Protein AF-A0A8C1GE97-F1 (afdb_monomer_lite)

Radius of gyration: 27.48 Å; chains: 1; bounding box: 82×30×68 Å

Organism: Cyprinus carpio (NCBI:txid7962)

InterPro domains:
  IPR009072 Histone-fold [G3DSA:1.10.20.10] (9-88)
  IPR029003 CENP-S/Mhf1 [PF15630] (16-63)

Foldseek 3Di:
DDDDDDDPDDDDCPPDPVNVVVVVVVVVVVVVVLVVQQVVQCPPHPDGDLVSVLVVQPPDPVSSVVSVVVVVVVVVVVVVVVVVVVVVVVVVVVVVVVVVVVVVVD

pLDDT: mean 84.64, std 17.81, range [42.22, 98.5]

Secondary structure (DSSP, 8-state):
----------------HHHHHHHHHHHHHHHHHHHHHHHHHTTT-SS--HHHHHHHGGGSHHHHHHHHHHHHHHHHHHHHHHHHHHHHHHHHHHHHHHHHHHHS--

Structure (mmCIF, N/CA/C/O backbone):
data_AF-A0A8C1GE97-F1
#
_entry.id   AF-A0A8C1GE97-F1
#
loop_
_atom_site.group_PDB
_atom_site.id
_atom_site.type_symbol
_atom_site.label_atom_id
_atom_site.label_alt_id
_atom_site.label_comp_id
_atom_site.label_asym_id
_atom_site.label_entity_id
_atom_site.label_seq_id
_atom_site.pdbx_PDB_ins_code
_atom_site.Cartn_x
_atom_site.Cartn_y
_atom_site.Cartn_z
_atom_site.occupancy
_atom_site.B_iso_or_equiv
_atom_site.auth_seq_id
_atom_site.auth_comp_id
_atom_site.auth_asym_id
_atom_site.auth_atom_id
_atom_site.pdbx_PDB_model_num
ATOM 1 N N . ALA A 1 1 ? 60.276 -6.125 -6.294 1.00 44.25 1 ALA A N 1
ATOM 2 C CA . ALA A 1 1 ? 59.061 -5.760 -5.545 1.00 44.25 1 ALA A CA 1
ATOM 3 C C . ALA A 1 1 ? 58.248 -4.793 -6.393 1.00 44.25 1 ALA A C 1
ATOM 5 O O . ALA A 1 1 ? 58.704 -3.683 -6.612 1.00 44.25 1 ALA A O 1
ATOM 6 N N . LEU A 1 2 ? 57.100 -5.220 -6.919 1.00 42.66 2 LEU A N 1
ATOM 7 C CA . LEU A 1 2 ? 56.066 -4.305 -7.398 1.00 42.66 2 LEU A CA 1
ATOM 8 C C . LEU A 1 2 ? 54.720 -4.881 -6.970 1.00 42.66 2 LEU A C 1
ATOM 10 O O . LEU A 1 2 ? 54.390 -6.035 -7.240 1.00 42.66 2 LEU A O 1
ATOM 14 N N . GLN A 1 3 ? 54.044 -4.080 -6.162 1.00 42.22 3 GLN A N 1
ATOM 15 C CA . GLN A 1 3 ? 52.881 -4.411 -5.368 1.00 42.22 3 GLN A CA 1
ATOM 16 C C . GLN A 1 3 ? 51.646 -4.477 -6.270 1.00 42.22 3 GLN A C 1
ATOM 18 O O . GLN A 1 3 ? 51.365 -3.560 -7.037 1.00 42.22 3 GLN A O 1
ATOM 23 N N . LYS A 1 4 ? 50.937 -5.604 -6.181 1.00 55.47 4 LYS A N 1
ATOM 24 C CA . LYS A 1 4 ? 49.587 -5.807 -6.710 1.00 55.47 4 LYS A CA 1
ATOM 25 C C . LYS A 1 4 ? 48.607 -4.860 -6.009 1.00 55.47 4 LYS A C 1
ATOM 27 O O . LYS A 1 4 ? 48.752 -4.631 -4.812 1.00 55.47 4 LYS A O 1
ATOM 32 N N . GLY A 1 5 ? 47.551 -4.457 -6.717 1.00 48.12 5 GLY A N 1
ATOM 33 C CA . GLY A 1 5 ? 46.298 -4.026 -6.087 1.00 48.12 5 GLY A CA 1
ATOM 34 C C . GLY A 1 5 ? 45.823 -2.629 -6.469 1.00 48.12 5 GLY A C 1
ATOM 35 O O . GLY A 1 5 ? 45.682 -1.778 -5.602 1.00 48.12 5 GLY A O 1
ATOM 36 N N . GLY A 1 6 ? 45.546 -2.403 -7.756 1.00 43.53 6 GLY A N 1
ATOM 37 C CA . GLY A 1 6 ? 44.630 -1.341 -8.173 1.00 43.53 6 GLY A CA 1
ATOM 38 C C . GLY A 1 6 ? 43.196 -1.832 -7.978 1.00 43.53 6 GLY A C 1
ATOM 39 O O . GLY A 1 6 ? 42.801 -2.835 -8.566 1.00 43.53 6 GLY A O 1
ATOM 40 N N . SER A 1 7 ? 42.472 -1.171 -7.086 1.00 46.97 7 SER A N 1
ATOM 41 C CA . SER A 1 7 ? 41.178 -1.540 -6.516 1.00 46.97 7 SER A CA 1
ATOM 42 C C . SER A 1 7 ? 40.094 -1.802 -7.568 1.00 46.97 7 SER A C 1
ATOM 44 O O . SER A 1 7 ? 39.709 -0.911 -8.321 1.00 46.97 7 SER A O 1
ATOM 46 N N . ILE A 1 8 ? 39.571 -3.029 -7.586 1.00 49.97 8 ILE A N 1
ATOM 47 C CA . ILE A 1 8 ? 38.382 -3.417 -8.347 1.00 49.97 8 ILE A CA 1
ATOM 48 C C . ILE A 1 8 ? 37.136 -2.966 -7.568 1.00 49.97 8 ILE A C 1
ATOM 50 O O . ILE A 1 8 ? 36.887 -3.445 -6.469 1.00 49.97 8 ILE A O 1
ATOM 54 N N . LEU A 1 9 ? 36.380 -2.062 -8.202 1.00 46.69 9 LEU A N 1
ATOM 55 C CA . LEU A 1 9 ? 34.934 -1.828 -8.085 1.00 46.69 9 LEU A CA 1
ATOM 56 C C . LEU A 1 9 ? 34.394 -1.426 -6.702 1.00 46.69 9 LEU A C 1
ATOM 58 O O . LEU A 1 9 ? 33.918 -2.243 -5.918 1.00 46.69 9 LEU A O 1
ATOM 62 N N . ASN A 1 10 ? 34.332 -0.112 -6.478 1.00 49.41 10 ASN A N 1
ATOM 63 C CA . ASN A 1 10 ? 33.375 0.463 -5.540 1.00 49.41 10 ASN A CA 1
ATOM 64 C C . ASN A 1 10 ? 31.968 0.357 -6.150 1.00 49.41 10 ASN A C 1
ATOM 66 O O . ASN A 1 10 ? 31.593 1.144 -7.018 1.00 49.41 10 ASN A O 1
ATOM 70 N N . ASN A 1 11 ? 31.208 -0.634 -5.692 1.00 50.91 11 ASN A N 1
ATOM 71 C CA . ASN A 1 11 ? 29.766 -0.723 -5.882 1.00 50.91 11 ASN A CA 1
ATOM 72 C C . ASN A 1 11 ? 29.087 0.386 -5.071 1.00 50.91 11 ASN A C 1
ATOM 74 O O . ASN A 1 11 ? 28.851 0.231 -3.877 1.00 50.91 11 ASN A O 1
ATOM 78 N N . GLN A 1 12 ? 28.759 1.491 -5.728 1.00 52.50 12 GLN A N 1
ATOM 79 C CA . GLN A 1 12 ? 27.715 2.392 -5.265 1.00 52.50 12 GLN A CA 1
ATOM 80 C C . GLN A 1 12 ? 26.717 2.501 -6.416 1.00 52.50 12 GLN A C 1
ATOM 82 O O . GLN A 1 12 ? 26.993 3.167 -7.413 1.00 52.50 12 GLN A O 1
ATOM 87 N N . GLU A 1 13 ? 25.587 1.797 -6.301 1.00 57.91 13 GLU A N 1
ATOM 88 C CA . GLU A 1 13 ? 24.390 2.041 -7.113 1.00 57.91 13 GLU A CA 1
ATOM 89 C C . GLU A 1 13 ? 23.922 3.475 -6.842 1.00 57.91 13 GLU A C 1
ATOM 91 O O . GLU A 1 13 ? 23.031 3.733 -6.035 1.00 57.91 13 GLU A O 1
ATOM 96 N N . ASN A 1 14 ? 24.556 4.447 -7.490 1.00 59.47 14 ASN A N 1
ATOM 97 C CA . ASN A 1 14 ? 23.973 5.765 -7.632 1.00 59.47 14 ASN A CA 1
ATOM 98 C C . ASN A 1 14 ? 22.878 5.608 -8.678 1.00 59.47 14 ASN A C 1
ATOM 100 O O . ASN A 1 14 ? 23.141 5.624 -9.879 1.00 59.47 14 ASN A O 1
ATOM 104 N N . GLN A 1 15 ? 21.665 5.353 -8.195 1.00 65.06 15 GLN A N 1
ATOM 105 C CA . GLN A 1 15 ? 20.465 5.320 -9.012 1.00 65.06 15 GLN A CA 1
ATOM 106 C C . GLN A 1 15 ? 20.402 6.644 -9.774 1.00 65.06 15 GLN A C 1
ATOM 108 O O . GLN A 1 15 ? 20.316 7.713 -9.167 1.00 65.06 15 GLN A O 1
ATOM 113 N N . ASP A 1 16 ? 20.546 6.567 -11.096 1.00 86.38 16 ASP A N 1
ATOM 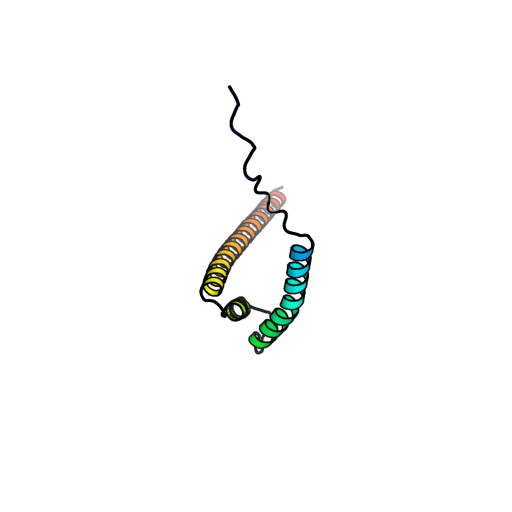114 C CA . ASP A 1 16 ? 20.577 7.745 -11.955 1.00 86.38 16 ASP A CA 1
ATOM 115 C C . ASP A 1 16 ? 19.321 8.591 -11.695 1.00 86.38 16 ASP A C 1
ATOM 117 O O . ASP A 1 16 ? 18.211 8.057 -11.585 1.00 86.38 16 ASP A O 1
ATOM 121 N N . ILE A 1 17 ? 19.488 9.912 -11.600 1.00 90.62 17 ILE A N 1
ATOM 122 C CA . ILE A 1 17 ? 18.397 10.874 -11.402 1.00 90.62 17 ILE A CA 1
ATOM 123 C C . ILE A 1 17 ? 17.311 10.654 -12.460 1.00 90.62 17 ILE A C 1
ATOM 125 O O . ILE A 1 17 ? 16.122 10.731 -12.146 1.00 90.62 17 ILE A O 1
ATOM 129 N N . ALA A 1 18 ? 17.703 10.302 -13.689 1.00 91.06 18 ALA A N 1
ATOM 130 C CA . ALA A 1 18 ? 16.764 9.960 -14.751 1.00 91.06 18 ALA A CA 1
ATOM 131 C C . ALA A 1 18 ? 15.920 8.713 -14.422 1.00 91.06 18 ALA A C 1
ATOM 133 O O . ALA A 1 18 ? 14.716 8.696 -14.674 1.00 91.06 18 ALA A O 1
ATOM 134 N N . THR A 1 19 ? 16.519 7.690 -13.806 1.00 94.81 19 THR A N 1
ATOM 135 C CA . THR A 1 19 ? 15.805 6.475 -13.377 1.00 94.81 19 THR A CA 1
ATOM 136 C C . THR A 1 19 ? 14.817 6.789 -12.259 1.00 94.81 19 THR A C 1
ATOM 138 O O . THR A 1 19 ? 13.662 6.368 -12.324 1.00 94.81 19 THR A O 1
ATOM 141 N N . ILE A 1 20 ? 15.232 7.569 -11.257 1.00 94.06 20 ILE A N 1
ATOM 142 C CA . ILE A 1 20 ? 14.343 7.992 -10.164 1.00 94.06 20 ILE A CA 1
ATOM 143 C C . ILE A 1 20 ? 13.162 8.799 -10.721 1.00 94.06 20 ILE A C 1
ATOM 145 O O . ILE A 1 20 ? 12.014 8.529 -10.365 1.00 94.06 20 ILE A O 1
ATOM 149 N N . ALA A 1 21 ? 13.427 9.746 -11.625 1.00 95.12 21 ALA A N 1
ATOM 150 C CA . ALA A 1 21 ? 12.392 10.553 -12.266 1.00 95.12 21 ALA A CA 1
ATOM 151 C C . ALA A 1 21 ? 11.402 9.691 -13.065 1.00 95.12 21 ALA A C 1
ATOM 153 O O . ALA A 1 21 ? 10.192 9.866 -12.930 1.00 95.12 21 ALA A O 1
ATOM 154 N N . ALA A 1 22 ? 11.896 8.713 -13.828 1.00 96.50 22 ALA A N 1
ATOM 155 C CA . ALA A 1 22 ? 11.052 7.801 -14.594 1.00 96.50 22 ALA A CA 1
ATOM 156 C C . ALA A 1 22 ? 10.175 6.911 -13.693 1.00 96.50 22 ALA A C 1
ATOM 158 O O . ALA A 1 22 ? 8.991 6.709 -13.983 1.00 96.50 22 ALA A O 1
ATOM 159 N N . ILE A 1 23 ? 10.721 6.405 -12.580 1.00 96.12 23 ILE A N 1
ATOM 160 C CA . ILE A 1 23 ? 9.947 5.636 -11.592 1.00 96.12 23 ILE A CA 1
ATOM 161 C C . ILE A 1 23 ? 8.871 6.522 -10.961 1.00 96.12 23 ILE A C 1
ATOM 163 O O . ILE A 1 23 ? 7.722 6.093 -10.855 1.00 96.12 23 ILE A O 1
ATOM 167 N N . ALA A 1 24 ? 9.213 7.754 -10.578 1.00 97.25 24 ALA A N 1
ATOM 168 C CA . ALA A 1 24 ? 8.265 8.697 -9.991 1.00 97.25 24 ALA A CA 1
ATOM 169 C C . ALA A 1 24 ? 7.128 9.048 -10.965 1.00 97.25 24 ALA A C 1
ATOM 171 O O . ALA A 1 24 ? 5.957 9.003 -10.583 1.00 97.25 24 ALA A O 1
ATOM 172 N N . GLU A 1 25 ? 7.450 9.325 -12.231 1.00 96.94 25 GLU A N 1
ATOM 173 C CA . GLU A 1 25 ? 6.448 9.574 -13.271 1.00 96.94 25 GLU A CA 1
ATOM 174 C C . GLU A 1 25 ? 5.542 8.351 -13.477 1.00 96.94 25 GLU A C 1
ATOM 176 O O . GLU A 1 25 ? 4.315 8.476 -13.534 1.00 96.94 25 GLU A O 1
ATOM 181 N N . THR A 1 26 ? 6.134 7.156 -13.534 1.00 97.81 26 THR A N 1
ATOM 182 C CA . THR A 1 26 ? 5.391 5.899 -13.683 1.00 97.81 26 THR A CA 1
ATOM 183 C C . THR A 1 26 ? 4.459 5.669 -12.496 1.00 97.81 26 THR A C 1
ATOM 185 O O . THR A 1 26 ? 3.283 5.373 -12.696 1.00 97.81 26 THR A O 1
ATOM 188 N N . ALA A 1 27 ? 4.942 5.859 -11.266 1.00 97.75 27 ALA A N 1
ATOM 189 C CA . ALA A 1 27 ? 4.142 5.721 -10.052 1.00 97.75 27 ALA A CA 1
ATOM 190 C C . ALA A 1 27 ? 2.972 6.716 -10.030 1.00 97.75 27 ALA A C 1
ATOM 192 O O . ALA A 1 27 ? 1.847 6.333 -9.709 1.00 97.75 27 ALA A O 1
ATOM 193 N N . PHE A 1 28 ? 3.205 7.965 -10.444 1.00 98.00 28 PHE A N 1
ATOM 194 C CA . PHE A 1 28 ? 2.153 8.976 -10.534 1.00 98.00 28 PHE A CA 1
ATOM 195 C C . PHE A 1 28 ? 1.067 8.588 -11.547 1.00 98.00 28 PHE A C 1
ATOM 197 O O . PHE A 1 28 ? -0.122 8.622 -11.226 1.00 98.00 28 PHE A O 1
ATOM 204 N N . ARG A 1 29 ? 1.457 8.148 -12.751 1.00 97.94 29 ARG A N 1
ATOM 205 C CA . ARG A 1 29 ? 0.510 7.664 -13.774 1.00 97.94 29 ARG A CA 1
ATOM 206 C C . ARG A 1 29 ? -0.235 6.406 -13.317 1.00 97.94 29 ARG A C 1
ATOM 208 O O . ARG A 1 29 ? -1.414 6.235 -13.620 1.00 97.94 29 ARG A O 1
ATOM 215 N N . GLN A 1 30 ? 0.429 5.543 -12.554 1.00 96.94 30 GLN A N 1
ATOM 216 C CA . GLN A 1 30 ? -0.152 4.316 -12.021 1.00 96.94 30 GLN A CA 1
ATOM 217 C C . GLN A 1 30 ? -1.274 4.590 -11.002 1.00 96.94 30 GLN A C 1
ATOM 219 O O . GLN A 1 30 ? -2.227 3.811 -10.939 1.00 96.94 30 GLN A O 1
ATOM 224 N N . CYS A 1 31 ? -1.222 5.704 -10.261 1.00 97.50 31 CYS A N 1
ATOM 225 C CA . CYS A 1 31 ? -2.292 6.104 -9.341 1.00 97.50 31 CYS A CA 1
ATOM 226 C C . CYS A 1 31 ? -3.640 6.316 -10.047 1.00 97.50 31 CYS A C 1
ATOM 228 O O . CYS A 1 31 ? -4.665 5.907 -9.508 1.00 97.50 31 CYS A O 1
ATOM 230 N N . ASP A 1 32 ? -3.656 6.895 -11.253 1.00 97.44 32 ASP A N 1
ATOM 231 C CA . ASP A 1 32 ? -4.892 7.065 -12.036 1.00 97.44 32 ASP A CA 1
ATOM 232 C C . ASP A 1 32 ? -5.496 5.707 -12.428 1.00 97.44 32 ASP A C 1
ATOM 234 O O . ASP A 1 32 ? -6.702 5.484 -12.304 1.00 97.44 32 ASP A O 1
ATOM 238 N N . MET A 1 33 ? -4.648 4.750 -12.819 1.00 95.12 33 MET A N 1
ATOM 239 C CA . MET A 1 33 ? -5.099 3.388 -13.117 1.00 95.12 33 MET A CA 1
ATOM 240 C C . MET A 1 33 ? -5.644 2.689 -11.868 1.00 95.12 33 MET A C 1
ATOM 242 O O . MET A 1 33 ? -6.719 2.098 -11.923 1.00 95.12 33 MET A O 1
ATOM 246 N N . PHE A 1 34 ? -4.962 2.813 -10.725 1.00 95.62 34 PHE A N 1
ATOM 247 C CA . PHE A 1 34 ? -5.454 2.259 -9.463 1.00 95.62 34 PHE A CA 1
ATOM 248 C C . PHE A 1 34 ? -6.772 2.893 -9.017 1.00 95.62 34 PHE A C 1
ATOM 250 O O . PHE A 1 34 ? -7.649 2.174 -8.549 1.00 95.62 34 PHE A O 1
ATOM 257 N N . ALA A 1 35 ? -6.951 4.203 -9.183 1.00 95.12 35 ALA A N 1
ATOM 258 C CA . ALA A 1 35 ? -8.201 4.874 -8.839 1.00 95.12 35 ALA A CA 1
ATOM 259 C C . ALA A 1 35 ? -9.380 4.349 -9.676 1.00 95.12 35 ALA A C 1
ATOM 261 O O . ALA A 1 35 ? -10.453 4.085 -9.130 1.00 95.12 35 ALA A O 1
ATOM 262 N N . LYS A 1 36 ? -9.171 4.141 -10.982 1.00 94.25 36 LYS A N 1
ATOM 263 C CA . LYS A 1 36 ? -10.176 3.561 -11.888 1.00 94.25 36 LYS A CA 1
ATOM 264 C C . LYS A 1 36 ? -10.501 2.112 -11.537 1.00 94.25 36 LYS A C 1
ATOM 266 O O . LYS A 1 36 ? -11.678 1.765 -11.453 1.00 94.25 36 LYS A O 1
ATOM 271 N N . ASP A 1 37 ? -9.479 1.295 -11.287 1.00 94.19 37 ASP A N 1
ATOM 272 C CA . ASP A 1 37 ? -9.647 -0.103 -10.881 1.00 94.19 37 ASP A CA 1
ATOM 273 C C . ASP A 1 37 ? -10.435 -0.194 -9.564 1.00 94.19 37 ASP A C 1
ATOM 275 O O . ASP A 1 37 ? -11.452 -0.886 -9.492 1.00 94.19 37 ASP A O 1
ATOM 279 N N . LEU A 1 38 ? -10.033 0.577 -8.546 1.00 94.50 38 LEU A N 1
ATOM 280 C CA . LEU A 1 38 ? -10.724 0.622 -7.256 1.00 94.50 38 LEU A CA 1
ATOM 281 C C . LEU A 1 38 ? -12.172 1.094 -7.405 1.00 94.50 38 LEU A C 1
ATOM 283 O O . LEU A 1 38 ? -13.058 0.472 -6.827 1.00 94.50 38 LEU A O 1
ATOM 287 N N . GLY A 1 39 ? -12.428 2.131 -8.210 1.00 90.38 39 GLY A N 1
ATOM 288 C CA . GLY A 1 39 ? -13.784 2.602 -8.501 1.00 90.38 39 GLY A CA 1
ATOM 289 C C . GLY A 1 39 ? -14.654 1.550 -9.198 1.00 90.38 39 GLY A C 1
ATOM 290 O O . GLY A 1 39 ? -15.844 1.449 -8.907 1.00 90.38 39 GLY A O 1
ATOM 291 N N . GLY A 1 40 ? -14.067 0.725 -10.068 1.00 90.69 40 GLY A N 1
ATOM 292 C CA . GLY A 1 40 ? -14.766 -0.372 -10.741 1.00 90.69 40 GLY A CA 1
ATOM 293 C C . GLY A 1 40 ? -15.084 -1.556 -9.821 1.00 90.69 40 GLY A C 1
ATOM 294 O O . GLY A 1 40 ? -16.163 -2.143 -9.916 1.00 90.69 40 GLY A O 1
ATOM 295 N N . PHE A 1 41 ? -14.178 -1.902 -8.905 1.00 90.75 41 PHE A N 1
ATOM 296 C CA . PHE A 1 41 ? -14.370 -3.014 -7.959 1.00 90.75 41 PHE A CA 1
ATOM 297 C C . PHE A 1 41 ? -15.340 -2.685 -6.830 1.00 90.75 41 PHE A C 1
ATOM 299 O O . PHE A 1 41 ? -15.948 -3.576 -6.231 1.00 90.75 41 PHE A O 1
ATOM 306 N N . HIS A 1 42 ? -15.551 -1.393 -6.599 1.00 82.50 42 HIS A N 1
ATOM 307 C CA . HIS A 1 42 ? -16.326 -0.910 -5.478 1.00 82.50 42 HIS A CA 1
ATOM 308 C C . HIS A 1 42 ? -17.821 -1.259 -5.513 1.00 82.50 42 HIS A C 1
ATOM 310 O O . HIS A 1 42 ? -18.518 -1.165 -4.498 1.00 82.50 42 HIS A O 1
ATOM 316 N N . ALA A 1 43 ? -18.318 -1.727 -6.660 1.00 81.25 43 ALA A N 1
ATOM 317 C CA . ALA A 1 43 ? -19.718 -2.061 -6.889 1.00 81.25 43 ALA A CA 1
ATOM 318 C C . ALA A 1 43 ? -20.651 -0.923 -6.419 1.00 81.25 43 ALA A C 1
ATOM 320 O O . ALA A 1 43 ? -20.523 0.207 -6.871 1.00 81.25 43 ALA A O 1
ATOM 321 N N . LYS A 1 44 ? -21.604 -1.209 -5.521 1.00 84.94 44 LYS A N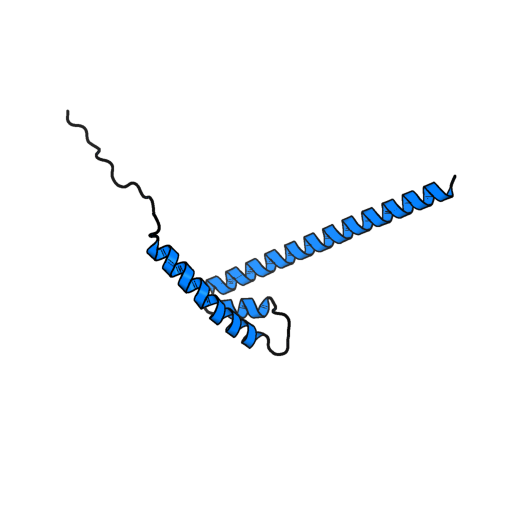 1
ATOM 322 C CA . LYS A 1 44 ? -2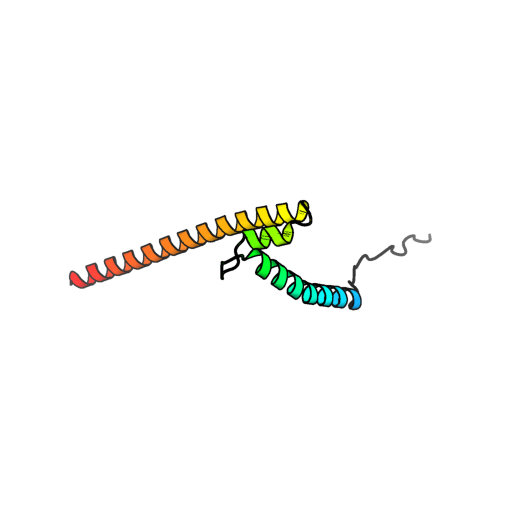2.541 -0.211 -4.967 1.00 84.94 44 LYS A CA 1
ATOM 323 C C . LYS A 1 44 ? -22.052 0.438 -3.664 1.00 84.94 44 LYS A C 1
ATOM 325 O O . LYS A 1 44 ? -22.806 1.184 -3.044 1.00 84.94 44 LYS A O 1
ATOM 330 N N . ARG A 1 45 ? -20.849 0.106 -3.187 1.00 90.56 45 ARG A N 1
ATOM 331 C CA . ARG A 1 45 ? -20.297 0.685 -1.953 1.00 90.56 45 ARG A CA 1
ATOM 332 C C . ARG A 1 45 ? -19.693 2.057 -2.270 1.00 90.56 45 ARG A C 1
ATOM 334 O O . ARG A 1 45 ? -19.226 2.292 -3.372 1.00 90.56 45 ARG A O 1
ATOM 341 N N . HIS A 1 46 ? -19.699 2.950 -1.279 1.00 89.19 46 HIS A N 1
ATOM 342 C CA . HIS A 1 46 ? -19.066 4.276 -1.363 1.00 89.19 46 HIS A CA 1
ATOM 343 C C . HIS A 1 46 ? -17.770 4.380 -0.538 1.00 89.19 46 HIS A C 1
ATOM 345 O O . HIS A 1 46 ? -17.088 5.398 -0.582 1.00 89.19 46 HIS A O 1
ATOM 351 N N . THR A 1 47 ? -17.378 3.319 0.184 1.00 94.62 47 THR A N 1
A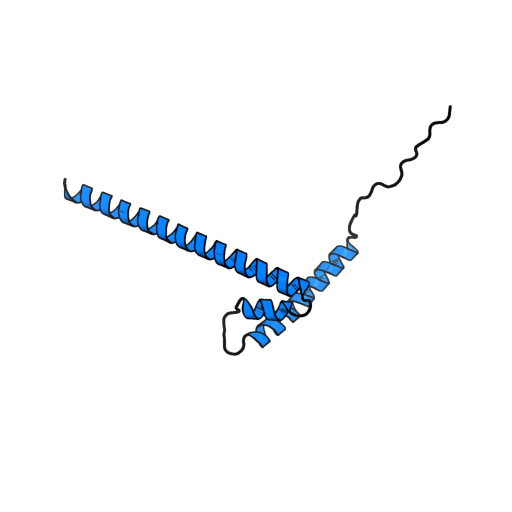TOM 352 C CA . THR A 1 47 ? -16.119 3.257 0.963 1.00 94.62 47 THR A CA 1
ATOM 353 C C . THR A 1 47 ? -15.237 2.071 0.581 1.00 94.62 47 THR A C 1
ATOM 355 O O . THR A 1 47 ? -15.680 0.928 0.731 1.00 94.62 47 THR A O 1
ATOM 358 N N . VAL A 1 48 ? -14.051 2.323 0.009 1.00 95.69 48 VAL A N 1
ATOM 359 C CA . VAL A 1 48 ? -13.147 1.273 -0.509 1.00 95.69 48 VAL A CA 1
ATOM 360 C C . VAL A 1 48 ? -12.768 0.315 0.619 1.00 95.69 48 VAL A C 1
ATOM 362 O O . VAL A 1 48 ? -12.510 0.739 1.746 1.00 95.69 48 VAL A O 1
ATOM 365 N N . THR A 1 49 ? -12.754 -0.980 0.323 1.00 95.31 49 THR A N 1
ATOM 366 C CA . THR A 1 49 ? -12.459 -2.058 1.273 1.00 95.31 49 THR A CA 1
ATOM 367 C C . THR A 1 49 ? -11.184 -2.800 0.898 1.00 95.31 49 THR A C 1
ATOM 369 O O . THR A 1 49 ? -10.647 -2.661 -0.200 1.00 95.31 49 THR A O 1
ATOM 372 N N . VAL A 1 50 ? -10.713 -3.635 1.822 1.00 96.50 50 VAL A N 1
ATOM 373 C CA . VAL A 1 50 ? -9.537 -4.488 1.625 1.00 96.50 50 VAL A CA 1
ATOM 374 C C . VAL A 1 50 ? -9.707 -5.428 0.424 1.00 96.50 50 VAL A C 1
ATOM 376 O O . VAL A 1 50 ? -8.739 -5.660 -0.297 1.00 96.50 50 VAL A O 1
ATOM 379 N N . ASP A 1 51 ? -10.917 -5.927 0.171 1.00 95.62 51 ASP A N 1
ATOM 380 C CA . ASP A 1 51 ? -11.174 -6.848 -0.942 1.00 95.62 51 ASP A CA 1
ATOM 381 C C . ASP A 1 51 ? -10.986 -6.172 -2.304 1.00 95.62 51 ASP A C 1
ATOM 383 O O . ASP A 1 51 ? -10.444 -6.784 -3.223 1.00 95.62 51 ASP A O 1
ATOM 387 N N . ASP A 1 52 ? -11.324 -4.883 -2.411 1.00 96.38 52 ASP A N 1
ATOM 388 C CA . ASP A 1 52 ? -11.083 -4.089 -3.622 1.00 96.38 52 ASP A CA 1
ATOM 389 C C . ASP A 1 52 ? -9.574 -3.972 -3.899 1.00 96.38 52 ASP A C 1
ATOM 391 O O . ASP A 1 52 ? -9.116 -4.171 -5.022 1.00 96.38 52 ASP A O 1
ATOM 395 N N . VAL A 1 53 ? -8.779 -3.723 -2.851 1.00 96.69 53 VAL A N 1
ATOM 396 C CA . VAL A 1 53 ? -7.313 -3.602 -2.943 1.00 96.69 53 VAL A CA 1
ATOM 397 C C . VAL A 1 53 ? -6.662 -4.942 -3.297 1.00 96.69 53 VAL A C 1
ATOM 399 O O . VAL A 1 53 ? -5.766 -4.996 -4.144 1.00 96.69 53 VAL A O 1
ATOM 402 N N . LYS A 1 54 ? -7.128 -6.042 -2.695 1.00 96.88 54 LYS A N 1
ATOM 403 C CA . LYS A 1 54 ? -6.682 -7.399 -3.046 1.00 96.88 54 LYS A CA 1
ATOM 404 C C . LYS A 1 54 ? -6.991 -7.724 -4.506 1.00 96.88 54 LYS A C 1
ATOM 406 O O . LYS A 1 54 ? -6.151 -8.306 -5.194 1.00 96.88 54 LYS A O 1
ATOM 411 N N . LEU A 1 55 ? -8.156 -7.305 -5.004 1.00 96.81 55 LEU A N 1
ATOM 412 C CA . LEU A 1 55 ? -8.540 -7.509 -6.397 1.00 96.81 55 LEU A CA 1
ATOM 413 C C . LEU A 1 55 ? -7.654 -6.700 -7.361 1.00 96.81 55 LEU A C 1
ATOM 415 O O . LEU A 1 55 ? -7.274 -7.226 -8.408 1.00 96.81 55 LEU A O 1
ATOM 419 N N . THR A 1 56 ? -7.217 -5.494 -6.988 1.00 96.12 56 THR A N 1
ATOM 420 C CA . THR A 1 56 ? -6.207 -4.728 -7.747 1.00 96.12 56 THR A CA 1
ATOM 421 C C . THR A 1 56 ? -4.861 -5.465 -7.829 1.00 96.12 56 THR A C 1
ATOM 423 O O . THR A 1 56 ? -4.217 -5.482 -8.879 1.00 96.12 56 THR A O 1
ATOM 426 N N . ALA A 1 57 ? -4.451 -6.149 -6.758 1.00 96.94 57 ALA A N 1
ATOM 427 C CA . ALA A 1 57 ? -3.182 -6.882 -6.680 1.00 96.94 57 ALA A CA 1
ATOM 428 C C . ALA A 1 57 ? -3.174 -8.252 -7.395 1.00 96.94 57 ALA A C 1
ATOM 430 O O . ALA A 1 57 ? -2.124 -8.886 -7.502 1.00 96.94 57 ALA A O 1
ATOM 431 N N . ARG A 1 58 ? -4.317 -8.720 -7.915 1.00 96.19 58 ARG A N 1
ATOM 432 C CA . ARG A 1 58 ? -4.512 -10.105 -8.393 1.00 96.19 58 ARG A CA 1
ATOM 433 C C . ARG A 1 58 ? -3.659 -10.540 -9.589 1.00 96.19 58 ARG A C 1
ATOM 435 O O . ARG A 1 58 ? -3.649 -11.721 -9.918 1.00 96.19 58 ARG A O 1
ATOM 442 N N . ARG A 1 59 ? -3.011 -9.604 -10.294 1.00 95.31 59 ARG A N 1
ATOM 443 C CA . ARG A 1 59 ? -2.298 -9.894 -11.554 1.00 95.31 59 ARG A CA 1
ATOM 444 C C . ARG A 1 59 ? -1.126 -10.852 -11.357 1.00 95.31 59 ARG A C 1
ATOM 446 O O . ARG A 1 59 ? -0.831 -11.625 -12.261 1.00 95.31 59 ARG A O 1
ATOM 453 N N . THR A 1 60 ? -0.464 -10.804 -10.202 1.00 97.25 60 THR A N 1
ATOM 454 C CA . THR A 1 60 ? 0.617 -11.735 -9.872 1.00 97.25 60 THR A CA 1
ATOM 455 C C . THR A 1 60 ? 0.341 -12.405 -8.533 1.00 97.25 60 THR A C 1
ATOM 457 O O . THR A 1 60 ? 0.013 -11.752 -7.5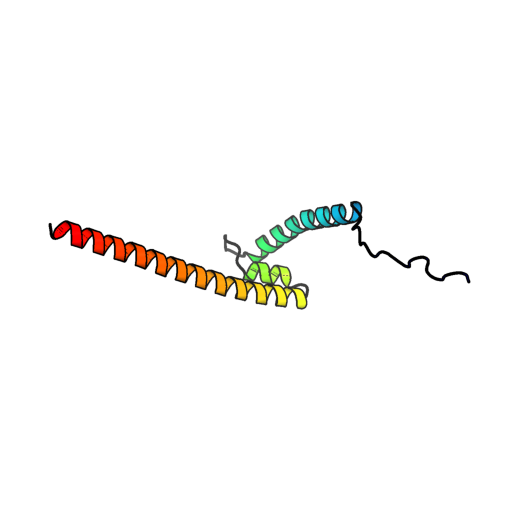43 1.00 97.25 60 THR A O 1
ATOM 460 N N . THR A 1 61 ? 0.502 -13.729 -8.489 1.00 97.62 61 THR A N 1
ATOM 461 C CA . THR A 1 61 ? 0.245 -14.532 -7.283 1.00 97.62 61 THR A CA 1
ATOM 462 C C . THR A 1 61 ? 1.117 -14.092 -6.110 1.00 97.62 61 THR A C 1
ATOM 464 O O . THR A 1 61 ? 0.641 -14.006 -4.983 1.00 97.62 61 THR A O 1
ATOM 467 N N . ALA A 1 62 ? 2.383 -13.755 -6.373 1.00 98.38 62 ALA A N 1
ATOM 468 C CA . ALA A 1 62 ? 3.305 -13.285 -5.344 1.00 98.38 62 ALA A CA 1
ATOM 469 C C . ALA A 1 62 ? 2.826 -11.977 -4.689 1.00 98.38 62 ALA A C 1
ATOM 471 O O . ALA A 1 62 ? 2.813 -11.877 -3.463 1.00 98.38 62 ALA A O 1
ATOM 472 N N . LEU A 1 63 ? 2.381 -10.997 -5.488 1.00 97.94 63 LEU A N 1
ATOM 473 C CA . LEU A 1 63 ? 1.882 -9.726 -4.965 1.00 97.94 63 LEU A CA 1
ATOM 474 C C . LEU A 1 63 ? 0.550 -9.905 -4.235 1.00 97.94 63 LEU A C 1
ATOM 476 O O . LEU A 1 63 ? 0.382 -9.362 -3.146 1.00 97.94 63 LEU A O 1
ATOM 480 N N . TYR A 1 64 ? -0.374 -10.688 -4.797 1.00 98.06 64 TYR A N 1
ATOM 481 C CA . TYR A 1 64 ? -1.650 -10.994 -4.152 1.00 98.06 64 TYR A CA 1
ATOM 482 C C . TYR A 1 64 ? -1.443 -11.615 -2.765 1.00 98.06 64 TYR A C 1
ATOM 484 O O . TYR A 1 64 ? -2.005 -11.128 -1.785 1.00 98.06 64 TYR A O 1
ATOM 492 N N . ASN A 1 65 ? -0.578 -12.630 -2.664 1.00 98.25 65 ASN A N 1
ATOM 493 C CA . ASN A 1 65 ? -0.269 -13.292 -1.397 1.00 98.25 65 ASN A CA 1
ATOM 494 C C . ASN A 1 65 ? 0.371 -12.325 -0.391 1.00 98.25 65 ASN A C 1
ATOM 496 O O . ASN A 1 65 ? -0.007 -12.314 0.779 1.00 98.25 65 ASN A O 1
ATOM 500 N N . TYR A 1 66 ? 1.297 -11.478 -0.850 1.00 98.50 66 TYR A N 1
ATOM 501 C CA . TYR A 1 66 ? 1.927 -10.469 -0.000 1.00 98.50 66 TYR A CA 1
ATOM 502 C C . TYR A 1 66 ? 0.906 -9.467 0.561 1.00 98.50 66 TYR A C 1
ATOM 504 O O . TYR A 1 66 ? 0.874 -9.212 1.766 1.00 98.50 66 TYR A O 1
ATOM 512 N N . ILE A 1 67 ? 0.030 -8.930 -0.292 1.00 98.25 67 ILE A N 1
ATOM 513 C CA . ILE A 1 67 ? -1.026 -7.996 0.122 1.00 98.25 67 ILE A CA 1
ATOM 514 C C . ILE A 1 67 ? -2.040 -8.682 1.04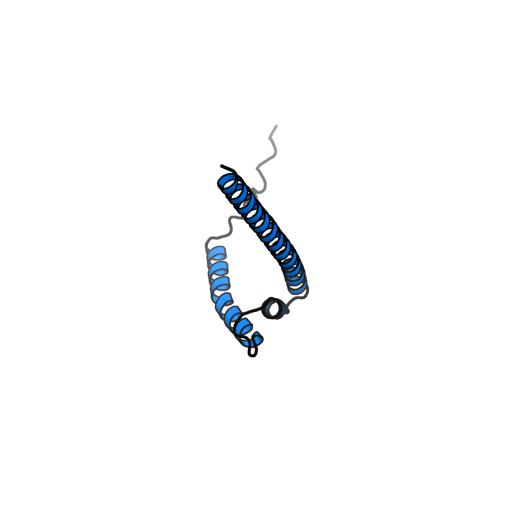3 1.00 98.25 67 ILE A C 1
ATOM 516 O O . ILE A 1 67 ? -2.468 -8.086 2.033 1.00 98.25 67 ILE A O 1
ATOM 520 N N . GLN A 1 68 ? -2.388 -9.943 0.771 1.00 98.06 68 GLN A N 1
ATOM 521 C CA . GLN A 1 68 ? -3.262 -10.740 1.627 1.00 98.06 68 GLN A CA 1
ATOM 522 C C . GLN A 1 68 ? -2.687 -10.860 3.042 1.00 98.06 68 GLN A C 1
ATOM 524 O O . GLN A 1 68 ? -3.384 -10.508 3.996 1.00 98.06 68 GLN A O 1
ATOM 529 N N . GLN A 1 69 ? -1.424 -11.265 3.173 1.00 98.31 69 GLN A N 1
ATOM 530 C CA . GLN A 1 69 ? -0.748 -11.369 4.466 1.00 98.31 69 GLN A CA 1
ATOM 531 C C . GLN A 1 69 ? -0.683 -10.009 5.178 1.00 98.31 69 GLN A C 1
ATOM 533 O O . GLN A 1 69 ? -1.026 -9.901 6.356 1.00 98.31 69 GLN A O 1
ATOM 538 N N . LYS A 1 70 ? -0.300 -8.942 4.464 1.00 98.31 70 LYS A N 1
ATOM 539 C CA . LYS A 1 70 ? -0.222 -7.594 5.048 1.00 98.31 70 LYS A CA 1
ATOM 540 C C . LYS A 1 70 ? -1.570 -7.065 5.525 1.00 98.31 70 LYS A C 1
ATOM 542 O O . LYS A 1 70 ? -1.628 -6.372 6.539 1.00 98.31 70 LYS A O 1
ATOM 547 N N . SER A 1 71 ? -2.657 -7.409 4.840 1.00 98.06 71 SER A N 1
ATOM 548 C CA . SER A 1 71 ? -3.998 -7.012 5.272 1.00 98.06 71 SER A CA 1
ATOM 549 C C . SER A 1 71 ? -4.434 -7.690 6.577 1.00 98.06 71 SER A C 1
ATOM 551 O O . SER A 1 71 ? -5.081 -7.051 7.404 1.00 98.06 71 SER A O 1
ATOM 553 N N . GLU A 1 72 ? -4.039 -8.947 6.793 1.00 98.06 72 GLU A N 1
ATOM 554 C CA . GLU A 1 72 ? -4.325 -9.693 8.026 1.00 98.06 72 GLU A CA 1
ATOM 555 C C . GLU A 1 72 ? -3.511 -9.147 9.204 1.00 98.06 72 GLU A C 1
ATOM 557 O O . GLU A 1 72 ? -4.061 -8.904 10.278 1.00 98.06 72 GLU A O 1
ATOM 562 N N . GLU A 1 73 ? -2.225 -8.857 8.978 1.00 98.12 73 GLU A N 1
ATOM 563 C CA . GLU A 1 73 ? -1.346 -8.207 9.961 1.00 98.12 73 GLU A CA 1
ATOM 564 C C . GLU A 1 73 ? -1.929 -6.860 10.431 1.00 98.12 73 GLU A C 1
ATOM 566 O O . GLU A 1 73 ? -2.028 -6.590 11.632 1.00 98.12 73 GLU A O 1
ATOM 571 N N . LEU A 1 74 ? -2.396 -6.029 9.491 1.00 97.69 74 LEU A N 1
ATOM 572 C CA . LEU A 1 74 ? -3.045 -4.751 9.801 1.00 97.69 74 LEU A CA 1
ATOM 573 C C . LEU A 1 74 ? -4.368 -4.927 10.558 1.00 97.69 74 LEU A C 1
ATOM 575 O O . LEU A 1 74 ? -4.673 -4.125 11.444 1.00 97.69 74 LEU A O 1
ATOM 579 N N . ALA A 1 75 ? -5.158 -5.952 10.230 1.00 97.31 75 ALA A N 1
ATOM 580 C CA . ALA A 1 75 ? -6.413 -6.234 10.923 1.00 97.31 75 ALA A CA 1
ATOM 581 C C . ALA A 1 75 ? -6.177 -6.571 12.405 1.00 97.31 75 ALA A C 1
ATOM 583 O O . ALA A 1 75 ? -6.862 -6.017 13.270 1.00 97.31 75 ALA A O 1
ATOM 584 N N . LEU A 1 76 ? -5.168 -7.399 12.698 1.00 97.62 76 LEU A N 1
ATOM 585 C CA . LEU A 1 76 ? -4.770 -7.740 14.068 1.00 97.62 76 LEU A CA 1
ATOM 586 C C . LEU A 1 76 ? -4.295 -6.506 14.846 1.00 97.62 76 LEU A C 1
ATOM 588 O O . LEU A 1 76 ? -4.781 -6.251 15.949 1.00 97.62 76 LEU A O 1
ATOM 592 N N . ASN A 1 77 ? -3.423 -5.689 14.250 1.00 97.62 77 ASN A N 1
ATOM 593 C CA . ASN A 1 77 ? -2.937 -4.458 14.881 1.00 97.62 77 ASN A CA 1
ATOM 594 C C . ASN A 1 77 ? -4.089 -3.475 15.184 1.00 97.62 77 ASN A C 1
ATOM 596 O O . ASN A 1 77 ? -4.206 -2.931 16.283 1.00 97.62 77 ASN A O 1
ATOM 600 N N . ASN A 1 78 ? -5.018 -3.294 14.240 1.00 96.31 78 ASN A N 1
ATOM 601 C CA . ASN A 1 78 ? -6.193 -2.445 14.448 1.00 96.31 78 ASN A CA 1
ATOM 602 C C . ASN A 1 78 ? -7.090 -2.951 15.587 1.00 96.31 78 ASN A C 1
ATOM 604 O O . ASN A 1 78 ? -7.645 -2.143 16.344 1.00 96.31 78 ASN A O 1
ATOM 608 N N . GLN A 1 79 ? -7.232 -4.270 15.727 1.00 96.56 79 GLN A N 1
ATOM 609 C CA . GLN A 1 79 ? -7.967 -4.869 16.835 1.00 96.56 79 GLN A CA 1
ATOM 610 C C . GLN A 1 79 ? -7.268 -4.610 18.174 1.00 96.56 79 GLN A C 1
ATOM 612 O O . GLN A 1 79 ? -7.919 -4.137 19.110 1.00 96.56 79 GLN A O 1
ATOM 617 N N . GLU A 1 80 ? -5.955 -4.822 18.252 1.00 96.62 80 GLU A N 1
ATOM 618 C CA . GLU A 1 80 ? -5.165 -4.550 19.456 1.00 96.62 80 GLU A CA 1
ATOM 619 C C . GLU A 1 80 ? -5.286 -3.077 19.885 1.00 96.62 80 GLU A C 1
ATOM 621 O O . GLU A 1 80 ? -5.575 -2.767 21.047 1.00 96.62 80 GLU A O 1
ATOM 626 N N . LEU A 1 81 ? -5.164 -2.143 18.937 1.00 96.12 81 LEU A N 1
ATOM 627 C CA . LEU A 1 81 ? -5.339 -0.712 19.195 1.00 96.12 81 LEU A CA 1
ATOM 628 C C . LEU A 1 81 ? -6.750 -0.383 19.696 1.00 96.12 81 LEU A C 1
ATOM 630 O O . LEU A 1 81 ? -6.910 0.441 20.605 1.00 96.12 81 LEU A O 1
ATOM 634 N N . LYS A 1 82 ? -7.784 -1.021 19.137 1.00 96.06 82 LYS A N 1
ATOM 635 C CA . LYS A 1 82 ? -9.174 -0.853 19.584 1.00 96.06 82 LYS A CA 1
ATOM 636 C C . LYS A 1 82 ? -9.355 -1.346 21.018 1.00 96.06 82 LYS A C 1
ATOM 638 O O . LYS A 1 82 ? -9.997 -0.663 21.818 1.00 96.06 82 LYS A O 1
ATOM 643 N N . GLU A 1 83 ? -8.778 -2.489 21.367 1.00 95.69 83 GLU A N 1
ATOM 644 C CA . GLU A 1 83 ? -8.813 -3.024 22.730 1.00 95.69 83 GLU A CA 1
ATOM 645 C C . GLU A 1 83 ? -8.053 -2.134 23.714 1.00 95.69 83 GLU A C 1
ATOM 647 O O . GLU A 1 83 ? -8.575 -1.813 24.785 1.00 95.69 83 GLU A O 1
ATOM 652 N N . LYS A 1 84 ? -6.871 -1.642 23.335 1.00 95.50 84 LYS A N 1
ATOM 653 C CA . LYS A 1 84 ? -6.092 -0.695 24.142 1.00 95.50 84 LYS A CA 1
ATOM 654 C C . LYS A 1 84 ? -6.868 0.597 24.406 1.00 95.50 84 LYS A C 1
ATOM 656 O O . LYS A 1 84 ? -6.912 1.066 25.544 1.00 95.50 84 LYS A O 1
ATOM 661 N N . ARG A 1 85 ? -7.543 1.144 23.387 1.00 95.12 85 ARG A N 1
ATOM 662 C CA . ARG A 1 85 ? -8.427 2.316 23.534 1.00 95.12 85 ARG A CA 1
ATOM 663 C C . ARG A 1 85 ? -9.584 2.036 24.495 1.00 95.12 85 ARG A C 1
ATOM 665 O O . ARG A 1 85 ? -9.840 2.864 25.365 1.00 95.12 85 ARG A O 1
ATOM 672 N N . LYS A 1 86 ? -10.231 0.869 24.395 1.00 93.94 86 LYS A N 1
ATOM 673 C CA . LYS A 1 86 ? -11.301 0.458 25.323 1.00 93.94 86 LYS A CA 1
ATOM 674 C C . LYS A 1 86 ? -10.805 0.353 26.767 1.00 93.94 86 LYS A C 1
ATOM 676 O O . LYS A 1 86 ? -11.442 0.905 27.659 1.00 93.94 86 LYS A O 1
ATOM 681 N N . ARG A 1 87 ? -9.653 -0.290 26.999 1.00 92.81 87 ARG A N 1
ATOM 682 C CA . ARG A 1 87 ? -9.043 -0.404 28.339 1.00 92.81 87 ARG A CA 1
ATOM 683 C C . ARG A 1 87 ? -8.718 0.970 28.927 1.00 92.81 87 ARG A C 1
ATOM 685 O O . ARG A 1 87 ? -9.004 1.220 30.092 1.00 92.81 87 ARG A O 1
ATOM 692 N N . ASN A 1 88 ? -8.167 1.877 28.122 1.00 92.31 88 ASN A N 1
ATOM 693 C CA . ASN A 1 88 ? -7.849 3.234 28.570 1.00 92.31 88 ASN A CA 1
ATOM 694 C C . ASN A 1 88 ? -9.105 4.060 28.884 1.00 92.31 88 ASN A C 1
ATOM 696 O O . ASN A 1 88 ? -9.104 4.807 29.858 1.00 92.31 88 ASN A O 1
ATOM 700 N N . ALA A 1 89 ? -10.173 3.919 28.095 1.00 91.38 89 ALA A N 1
ATOM 701 C CA . ALA A 1 89 ? -11.450 4.574 28.371 1.00 91.38 89 ALA A CA 1
ATOM 702 C C . ALA A 1 89 ? -12.083 4.058 29.675 1.00 91.38 89 ALA A C 1
ATOM 704 O O . ALA A 1 89 ? -12.543 4.859 30.483 1.00 91.38 89 ALA A O 1
ATOM 705 N N . ALA A 1 90 ? -12.030 2.744 29.918 1.00 89.00 90 ALA A N 1
ATOM 706 C CA . ALA A 1 90 ? -12.513 2.146 31.162 1.00 89.00 90 ALA A CA 1
ATOM 707 C C . ALA A 1 90 ? -11.745 2.663 32.393 1.00 89.00 90 ALA A C 1
ATOM 709 O O . ALA A 1 90 ? -12.374 3.036 33.376 1.00 89.00 90 ALA A O 1
ATOM 710 N N . LYS A 1 91 ? -10.410 2.776 32.311 1.00 86.75 91 LYS A N 1
ATOM 711 C CA . LYS A 1 91 ? -9.576 3.345 33.390 1.00 86.75 91 LYS A CA 1
ATOM 712 C C . LYS A 1 91 ? -9.889 4.809 33.705 1.00 86.75 91 LYS A C 1
ATOM 714 O O . LYS A 1 91 ? -9.762 5.231 34.845 1.00 86.75 91 LYS A O 1
ATOM 719 N N . ARG A 1 92 ? -10.246 5.610 32.694 1.00 83.56 92 ARG A N 1
ATOM 720 C CA . ARG A 1 92 ? -10.660 7.005 32.918 1.00 83.56 92 ARG A CA 1
ATOM 721 C C . ARG A 1 92 ? -12.004 7.064 33.630 1.00 83.56 92 ARG A C 1
ATOM 723 O O . ARG A 1 92 ? -12.134 7.810 34.585 1.00 83.56 92 ARG A O 1
ATOM 730 N N . LYS A 1 93 ? -12.957 6.234 33.197 1.00 82.50 93 LYS A N 1
ATOM 731 C CA . LYS A 1 93 ? -14.283 6.162 33.811 1.00 82.50 93 LYS A CA 1
ATOM 732 C C . LYS A 1 93 ? -14.226 5.687 35.267 1.00 82.50 93 LYS A C 1
ATOM 734 O O . LYS A 1 93 ? -14.950 6.229 36.085 1.00 82.50 93 LYS A O 1
ATOM 739 N N . SER A 1 94 ? -13.364 4.719 35.597 1.00 74.94 94 SER A N 1
ATOM 740 C CA . SER A 1 94 ? -13.205 4.274 36.990 1.00 74.94 94 SER A CA 1
ATOM 741 C C . SER A 1 94 ? -12.620 5.371 37.882 1.00 74.94 94 SER A C 1
ATOM 743 O O . SER A 1 94 ? -13.091 5.554 38.992 1.00 74.94 94 SER A O 1
ATOM 745 N N . LYS A 1 95 ? -11.646 6.139 37.375 1.00 75.94 95 LYS A N 1
ATOM 746 C CA . LYS A 1 95 ? -11.034 7.243 38.123 1.00 75.94 95 LYS A CA 1
ATOM 747 C C . LYS A 1 95 ? -12.002 8.409 38.371 1.00 75.94 95 LYS A C 1
ATOM 749 O O . LYS A 1 95 ? -11.916 9.036 39.415 1.00 75.94 95 LYS A O 1
ATOM 754 N N . ASP A 1 96 ? -12.890 8.697 37.420 1.00 69.31 96 ASP A N 1
ATOM 755 C CA . ASP A 1 96 ? -13.947 9.708 37.586 1.00 69.31 96 ASP A CA 1
ATOM 756 C C . ASP A 1 96 ? -14.932 9.300 38.689 1.00 69.31 96 ASP A C 1
ATOM 758 O O . ASP A 1 96 ? -15.255 10.107 39.548 1.00 69.31 96 ASP A O 1
ATOM 762 N N . MET A 1 97 ? -15.348 8.026 38.707 1.00 68.62 97 MET A N 1
ATOM 763 C CA . MET A 1 97 ? -16.265 7.512 39.732 1.00 68.62 97 MET A CA 1
ATOM 764 C C . MET A 1 97 ? -15.625 7.495 41.128 1.00 68.62 97 MET A C 1
ATOM 766 O O . MET A 1 97 ? -16.280 7.867 42.089 1.00 68.62 97 MET A O 1
ATOM 770 N N . GLU A 1 98 ? -14.341 7.131 41.239 1.00 65.44 98 GLU A N 1
ATOM 771 C CA . GLU A 1 98 ? -13.601 7.201 42.512 1.00 65.44 98 GLU A CA 1
ATOM 772 C C . GLU A 1 98 ? -13.423 8.649 43.012 1.00 65.44 98 GLU A C 1
ATOM 774 O O . GLU A 1 98 ? -13.343 8.876 44.215 1.00 65.44 98 GLU A O 1
ATOM 779 N N . ALA A 1 99 ? -13.335 9.640 42.119 1.00 65.81 99 ALA A N 1
ATOM 780 C CA . ALA A 1 99 ? -13.246 11.048 42.511 1.00 65.81 99 ALA A CA 1
ATOM 781 C C . ALA A 1 99 ? -14.603 11.599 42.976 1.00 65.81 99 ALA A C 1
ATOM 783 O O . ALA A 1 99 ? -14.658 12.303 43.978 1.00 65.81 99 ALA A O 1
ATOM 784 N N . GLU A 1 100 ? -15.687 11.231 42.290 1.00 61.00 100 GLU A N 1
ATOM 785 C CA . GLU A 1 100 ? -17.053 11.644 42.633 1.00 61.00 100 GLU A CA 1
ATOM 786 C C . GLU A 1 100 ? -17.525 11.026 43.965 1.00 61.00 100 GLU A C 1
ATOM 788 O O . GLU A 1 100 ? -18.195 11.691 44.748 1.00 61.00 100 GLU A O 1
ATOM 793 N N . GLU A 1 101 ? -17.125 9.785 44.269 1.00 59.81 101 GLU A N 1
ATOM 794 C CA . GLU A 1 101 ? -17.430 9.119 45.547 1.00 59.81 101 GLU A CA 1
ATOM 795 C C . GLU A 1 101 ? -16.690 9.771 46.731 1.00 59.81 101 GLU A C 1
ATOM 797 O O . GLU A 1 101 ? -17.288 9.975 47.782 1.00 59.81 101 GLU A O 1
ATOM 802 N N . ASN A 1 102 ? -15.434 10.201 46.546 1.00 64.19 102 ASN A N 1
ATOM 803 C CA . ASN A 1 102 ? -14.679 10.909 47.590 1.00 64.19 102 ASN A CA 1
ATOM 804 C C . ASN A 1 102 ? -15.170 12.352 47.832 1.00 64.19 102 ASN A C 1
ATOM 806 O O . ASN A 1 102 ? -14.993 12.865 48.930 1.00 64.19 102 ASN A O 1
ATOM 810 N N . GLU A 1 103 ? -15.780 13.017 46.844 1.00 60.75 103 GLU A N 1
ATOM 811 C CA . GLU A 1 103 ? -16.372 14.360 47.015 1.00 60.75 103 GLU A CA 1
ATOM 812 C C . GLU A 1 103 ? -17.761 14.334 47.684 1.00 60.75 103 GLU A C 1
ATOM 814 O O . GLU A 1 103 ? -18.256 15.377 48.106 1.00 60.75 103 GLU A O 1
ATOM 819 N N . LEU A 1 104 ? -18.401 13.163 47.778 1.00 61.88 104 LEU A N 1
ATOM 820 C CA . LEU A 1 104 ? -19.710 12.974 48.418 1.00 61.88 104 LEU A CA 1
ATOM 821 C C . LEU A 1 104 ? -19.616 12.533 49.892 1.00 61.88 104 LEU A C 1
ATOM 823 O O . LEU A 1 104 ? -20.646 12.489 50.567 1.00 61.88 104 LEU A O 1
ATOM 827 N N . GLU A 1 105 ? -18.418 12.193 50.380 1.00 56.06 105 GLU A N 1
ATOM 828 C CA . GLU A 1 105 ? -18.174 11.732 51.758 1.00 56.06 105 GLU A CA 1
ATOM 829 C C . GLU A 1 105 ? -17.605 12.816 52.709 1.00 56.06 105 GLU A C 1
ATOM 831 O O . GLU A 1 105 ? -17.510 12.549 53.910 1.00 56.06 105 GLU A O 1
ATOM 836 N N . ASP A 1 106 ? -17.311 14.032 52.217 1.00 48.69 106 ASP A N 1
ATOM 837 C CA . ASP A 1 106 ? -16.929 15.237 52.998 1.00 48.69 106 ASP A CA 1
ATOM 838 C C . ASP A 1 106 ? -18.088 16.256 53.119 1.00 48.69 106 ASP A C 1
ATOM 840 O O . ASP A 1 106 ? -18.192 16.926 54.180 1.00 48.69 106 ASP A O 1
#

Sequence (106 aa):
ALQKGGSILNNQENQDIATIAAIAETAFRQCDMFAKDLGGFHAKRHTVTVDDVKLTARRTTALYNYIQQKSEELALNNQELKEKRKRNAAKRKSKDMEAEENELED